Protein AF-A0A1N7AXS6-F1 (afdb_monomer)

Structure (mmCIF, N/CA/C/O backbone):
data_AF-A0A1N7AXS6-F1
#
_entry.id   AF-A0A1N7AXS6-F1
#
loop_
_atom_site.group_PDB
_atom_site.id
_atom_site.type_symbol
_atom_site.label_atom_id
_atom_site.label_alt_id
_atom_site.label_comp_id
_atom_site.label_asym_id
_atom_site.label_entity_id
_atom_site.label_seq_id
_atom_site.pdbx_PDB_ins_code
_atom_site.Cartn_x
_atom_site.Cartn_y
_atom_site.Cartn_z
_atom_site.occupancy
_atom_site.B_iso_or_equiv
_atom_site.auth_seq_id
_atom_site.auth_comp_id
_atom_site.auth_asym_id
_atom_site.auth_atom_id
_atom_site.pdbx_PDB_model_num
ATOM 1 N N . MET A 1 1 ? 12.650 81.538 11.518 1.00 45.25 1 MET A N 1
ATOM 2 C CA . MET A 1 1 ? 11.752 81.736 10.359 1.00 45.25 1 MET A CA 1
ATOM 3 C C . MET A 1 1 ? 11.189 80.361 10.036 1.00 45.25 1 MET A C 1
ATOM 5 O O . MET A 1 1 ? 11.988 79.456 9.874 1.00 45.25 1 MET A O 1
ATOM 9 N N . GLN A 1 2 ? 9.932 80.097 10.415 1.00 49.25 2 GLN A N 1
ATOM 10 C CA . GLN A 1 2 ? 8.761 80.101 9.511 1.00 49.25 2 GLN A CA 1
ATOM 11 C C . GLN A 1 2 ? 8.913 79.041 8.400 1.00 49.25 2 GLN A C 1
ATOM 13 O O . GLN A 1 2 ? 9.935 79.026 7.738 1.00 49.25 2 GLN A O 1
ATOM 18 N N . ALA A 1 3 ? 7.969 78.159 8.097 1.00 49.22 3 ALA A N 1
ATOM 19 C CA . ALA A 1 3 ? 6.621 77.934 8.590 1.00 49.22 3 ALA A CA 1
ATOM 20 C C . ALA A 1 3 ? 6.175 76.531 8.133 1.00 49.22 3 ALA A C 1
ATOM 22 O O . ALA A 1 3 ? 6.809 75.886 7.303 1.00 49.22 3 ALA A O 1
ATOM 23 N N . GLN A 1 4 ? 5.071 76.094 8.719 1.00 55.31 4 GLN A N 1
ATOM 24 C CA . GLN A 1 4 ? 4.301 74.895 8.415 1.00 55.31 4 GLN A CA 1
ATOM 25 C C . GLN A 1 4 ? 3.861 74.852 6.939 1.00 55.31 4 GLN A C 1
ATOM 27 O O . GLN A 1 4 ? 3.687 75.895 6.320 1.00 55.31 4 GLN A O 1
ATOM 32 N N . THR A 1 5 ? 3.556 73.667 6.411 1.00 59.09 5 THR A N 1
ATOM 33 C CA . THR A 1 5 ? 2.171 73.317 6.036 1.00 59.09 5 THR A CA 1
ATOM 34 C C . THR A 1 5 ? 2.056 71.827 5.727 1.00 59.09 5 THR A C 1
ATOM 36 O O . THR A 1 5 ? 2.825 71.246 4.968 1.00 59.09 5 THR A O 1
ATOM 39 N N . ASN A 1 6 ? 1.069 71.223 6.382 1.00 59.75 6 ASN A N 1
ATOM 40 C CA . ASN A 1 6 ? 0.533 69.903 6.097 1.00 59.75 6 ASN A CA 1
ATOM 41 C C . ASN A 1 6 ? -0.166 69.905 4.732 1.00 59.75 6 ASN A C 1
ATOM 43 O O . ASN A 1 6 ? -0.734 70.930 4.352 1.00 59.75 6 ASN A O 1
ATOM 47 N N . SER A 1 7 ? -0.308 68.718 4.143 1.00 50.72 7 SER A N 1
ATOM 48 C CA . SER A 1 7 ? -1.601 68.135 3.735 1.00 50.72 7 SER A CA 1
ATOM 49 C C . SER A 1 7 ? -1.546 67.475 2.361 1.00 50.72 7 SER A C 1
ATOM 51 O O . SER A 1 7 ? -1.291 68.118 1.352 1.00 50.72 7 SER A O 1
ATOM 53 N N . SER A 1 8 ? -1.944 66.204 2.382 1.00 45.66 8 SER A N 1
ATOM 54 C CA . SER A 1 8 ? -2.872 65.605 1.422 1.00 45.66 8 SER A CA 1
ATOM 55 C C . SER A 1 8 ? -2.405 65.419 -0.014 1.00 45.66 8 SER A C 1
ATOM 57 O O . SER A 1 8 ? -2.506 66.313 -0.843 1.00 45.66 8 SER A O 1
ATOM 59 N N . SER A 1 9 ? -2.036 64.182 -0.326 1.00 44.81 9 SER A N 1
ATOM 60 C CA . SER A 1 9 ? -2.595 63.375 -1.429 1.00 44.81 9 SER A CA 1
ATOM 61 C C . SER A 1 9 ? -1.612 62.243 -1.709 1.00 44.81 9 SER A C 1
ATOM 63 O O . SER A 1 9 ? -0.408 62.438 -1.667 1.00 44.81 9 SER A O 1
ATOM 65 N N . GLU A 1 10 ? -1.976 60.999 -1.934 1.00 44.12 10 GLU A N 1
ATOM 66 C CA . GLU A 1 10 ? -3.233 60.282 -1.920 1.00 44.12 10 GLU A CA 1
ATOM 67 C C . GLU A 1 10 ? -2.775 58.861 -1.603 1.00 44.12 10 GLU A C 1
ATOM 69 O O . GLU A 1 10 ? -1.892 58.315 -2.269 1.00 44.12 10 GLU A O 1
ATOM 74 N N . ALA A 1 11 ? -3.320 58.261 -0.547 1.00 48.50 11 ALA A N 1
ATOM 75 C CA . ALA A 1 11 ? -3.277 56.817 -0.446 1.00 48.50 11 ALA A CA 1
ATOM 76 C C . ALA A 1 11 ? -4.181 56.295 -1.566 1.00 48.50 11 ALA A C 1
ATOM 78 O O . ALA A 1 11 ? -5.368 56.056 -1.345 1.00 48.50 11 ALA A O 1
ATOM 79 N N . GLU A 1 12 ? -3.639 56.156 -2.776 1.00 47.50 12 GLU A N 1
ATOM 80 C CA . GLU A 1 12 ? -4.243 55.301 -3.784 1.00 47.50 12 GLU A CA 1
ATOM 81 C C . GLU A 1 12 ? -4.159 53.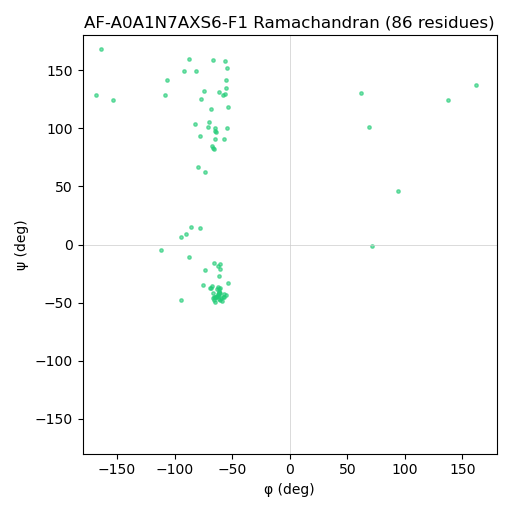877 -3.246 1.00 47.50 12 GLU A C 1
ATOM 83 O O . GLU A 1 12 ? -3.178 53.144 -3.388 1.0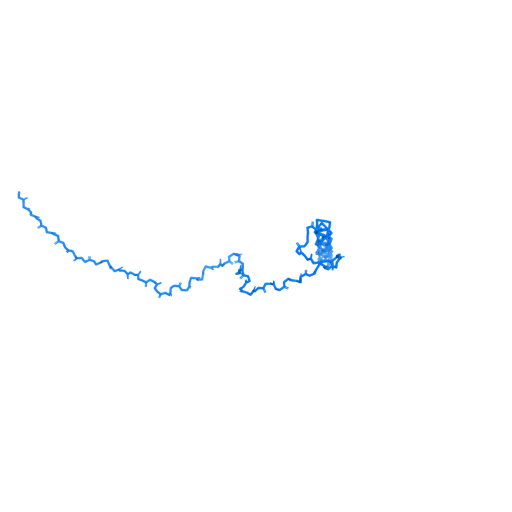0 47.50 12 GLU A O 1
ATOM 88 N N . ALA A 1 13 ? -5.225 53.511 -2.542 1.00 50.78 13 ALA A N 1
ATOM 89 C CA . ALA A 1 13 ? -5.587 52.148 -2.271 1.00 50.78 13 ALA A CA 1
ATOM 90 C C . ALA A 1 13 ? -5.738 51.436 -3.617 1.00 50.78 13 ALA A C 1
ATOM 92 O O . ALA A 1 13 ? -6.821 51.382 -4.200 1.00 50.78 13 ALA A O 1
ATOM 93 N N . ILE A 1 14 ? -4.646 50.846 -4.099 1.00 54.28 14 ILE A N 1
ATOM 94 C CA . ILE A 1 14 ? -4.728 49.775 -5.079 1.00 54.28 14 ILE A CA 1
ATOM 95 C C . ILE A 1 14 ? -5.439 48.645 -4.344 1.00 54.28 14 ILE A C 1
ATOM 97 O O . ILE A 1 14 ? -4.855 47.908 -3.552 1.00 54.28 14 ILE A O 1
ATOM 101 N N . THR A 1 15 ? -6.744 48.566 -4.552 1.00 63.09 15 THR A N 1
ATOM 102 C CA . THR A 1 15 ? -7.558 47.418 -4.200 1.00 63.09 15 THR A CA 1
ATOM 103 C C . THR A 1 15 ? -7.396 46.409 -5.333 1.00 63.09 15 THR A C 1
ATOM 105 O O . THR A 1 15 ? -8.014 46.570 -6.383 1.00 63.09 15 THR A O 1
ATOM 108 N N . PRO A 1 16 ? -6.612 45.324 -5.188 1.00 53.09 16 PRO A N 1
ATOM 109 C CA . PRO A 1 16 ? -6.715 44.215 -6.118 1.00 53.09 16 PRO A CA 1
ATOM 110 C C . PRO A 1 16 ? -7.927 43.368 -5.715 1.00 53.09 16 PRO A C 1
ATOM 112 O O . PRO A 1 16 ? -7.797 42.217 -5.290 1.00 53.09 16 PRO A O 1
ATOM 115 N N . ALA A 1 17 ? -9.128 43.933 -5.847 1.00 51.28 17 ALA A N 1
ATOM 116 C CA . ALA A 1 17 ? -10.317 43.118 -5.994 1.00 51.28 17 ALA A CA 1
ATOM 117 C C . ALA A 1 17 ? -10.158 42.390 -7.334 1.00 51.28 17 ALA A C 1
ATOM 119 O O . ALA A 1 17 ? -10.383 42.968 -8.390 1.00 51.28 17 ALA A O 1
ATOM 1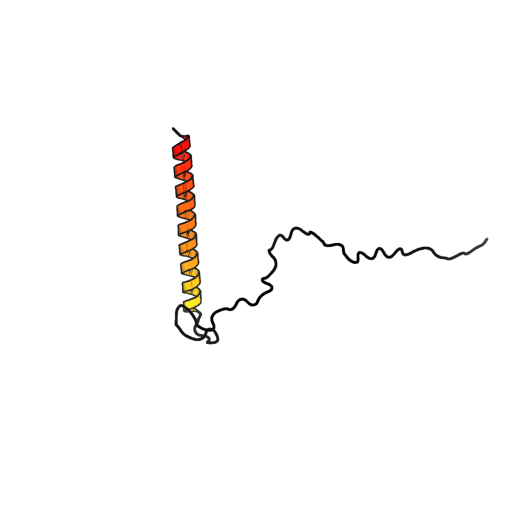20 N N . ASN A 1 18 ? -9.733 41.124 -7.269 1.00 57.34 18 ASN A N 1
ATOM 121 C CA . ASN A 1 18 ? -9.605 40.190 -8.394 1.00 57.34 18 ASN A CA 1
ATOM 122 C C . ASN A 1 18 ? -8.228 40.094 -9.088 1.00 57.34 18 ASN A C 1
ATOM 124 O O . ASN A 1 18 ? -8.139 39.970 -10.307 1.00 57.34 18 ASN A O 1
ATOM 128 N N . LEU A 1 19 ? -7.139 39.999 -8.314 1.00 56.75 19 LEU A N 1
ATOM 129 C CA . LEU A 1 19 ? -5.955 39.276 -8.797 1.00 56.75 19 LEU A CA 1
ATOM 130 C C . LEU A 1 19 ? -6.219 37.770 -8.653 1.00 56.75 19 LEU A C 1
ATOM 132 O O . LEU A 1 19 ? -5.993 37.177 -7.592 1.00 56.75 19 LEU A O 1
ATOM 136 N N . LYS A 1 20 ? -6.723 37.138 -9.717 1.00 58.00 20 LYS A N 1
ATOM 137 C CA . LYS A 1 20 ? -6.824 35.678 -9.831 1.00 58.00 20 LYS A CA 1
ATOM 138 C C . LYS A 1 20 ? -5.406 35.115 -9.889 1.00 58.00 20 LYS A C 1
ATOM 140 O O . LYS A 1 20 ? -4.821 34.929 -10.947 1.00 58.00 20 LYS A O 1
ATOM 145 N N . ARG A 1 21 ? -4.825 34.944 -8.705 1.00 60.53 21 ARG A N 1
ATOM 146 C CA . ARG A 1 21 ? -3.434 34.571 -8.485 1.00 60.53 21 ARG A CA 1
ATOM 147 C C . ARG A 1 21 ? -3.206 33.164 -9.037 1.00 60.53 21 ARG A C 1
ATOM 149 O O . ARG A 1 21 ? -3.511 32.174 -8.372 1.00 60.53 21 ARG A O 1
ATOM 156 N N . THR A 1 22 ? -2.672 33.075 -10.248 1.00 63.03 22 THR A N 1
ATOM 157 C CA . THR A 1 22 ? -2.094 31.856 -10.820 1.00 63.03 22 THR A CA 1
ATOM 158 C C . THR A 1 22 ? -0.747 31.600 -10.146 1.00 63.03 22 THR A C 1
ATOM 160 O O . THR A 1 22 ? 0.304 31.676 -10.769 1.00 63.03 22 THR A O 1
ATOM 163 N N . ILE A 1 23 ? -0.758 31.375 -8.827 1.00 67.00 23 ILE A N 1
ATOM 164 C CA . ILE A 1 23 ? 0.376 30.706 -8.191 1.00 67.00 23 ILE A CA 1
ATOM 165 C C . ILE A 1 23 ? 0.311 29.281 -8.717 1.00 67.00 23 ILE A C 1
ATOM 167 O O . ILE A 1 23 ? -0.681 28.598 -8.447 1.00 67.00 23 ILE A O 1
ATOM 171 N N . ASP A 1 24 ? 1.331 28.848 -9.452 1.00 67.00 24 ASP A N 1
ATOM 172 C CA . ASP A 1 24 ? 1.510 27.443 -9.799 1.00 67.00 24 ASP A CA 1
ATOM 173 C C . ASP A 1 24 ? 1.516 26.634 -8.504 1.00 67.00 24 ASP A C 1
ATOM 175 O O . ASP A 1 24 ? 2.467 26.629 -7.717 1.00 67.00 24 ASP A O 1
ATOM 179 N N . ARG A 1 25 ? 0.369 26.021 -8.207 1.00 62.88 25 ARG A N 1
ATOM 180 C CA . ARG A 1 25 ? 0.180 25.269 -6.977 1.00 62.88 25 ARG A CA 1
ATOM 181 C C . ARG A 1 25 ? 1.017 24.001 -7.092 1.00 62.88 25 ARG A C 1
ATOM 183 O O . ARG A 1 25 ? 0.587 23.033 -7.705 1.00 62.88 25 ARG A O 1
ATOM 190 N N . ILE A 1 26 ? 2.187 24.004 -6.449 1.00 75.75 26 ILE A N 1
ATOM 191 C CA . ILE A 1 26 ? 3.088 22.839 -6.338 1.00 75.75 26 ILE A CA 1
ATOM 192 C C . ILE A 1 26 ? 2.336 21.618 -5.785 1.00 75.75 26 ILE A C 1
ATOM 194 O O . ILE A 1 26 ? 2.615 20.479 -6.155 1.00 75.75 26 ILE A O 1
ATOM 198 N N . ARG A 1 27 ? 1.355 21.848 -4.901 1.00 65.19 27 ARG A N 1
ATOM 199 C CA . ARG A 1 27 ? 0.480 20.805 -4.369 1.00 65.19 27 ARG A CA 1
ATOM 200 C C . ARG A 1 27 ? -0.926 20.952 -4.965 1.00 65.19 27 ARG A C 1
ATOM 202 O O . ARG A 1 27 ? -1.492 22.044 -4.876 1.00 65.19 27 ARG A O 1
ATOM 209 N N . PRO A 1 28 ? -1.514 19.878 -5.525 1.00 75.44 28 PRO A N 1
ATOM 210 C CA . PRO A 1 28 ? -2.878 19.910 -6.041 1.00 75.44 28 PRO A CA 1
ATOM 211 C C . PRO A 1 28 ? -3.863 20.389 -4.971 1.00 75.44 28 PRO A C 1
ATOM 213 O O . PRO A 1 28 ? -3.640 20.211 -3.769 1.00 75.44 28 PRO A O 1
ATOM 216 N N . ALA A 1 29 ? -4.957 21.009 -5.419 1.00 79.19 29 ALA A N 1
ATOM 217 C CA . ALA A 1 29 ? -6.029 21.420 -4.523 1.00 79.19 29 ALA A CA 1
ATOM 218 C C . ALA A 1 29 ? -6.517 20.207 -3.719 1.00 79.19 29 ALA A C 1
ATOM 220 O O . ALA A 1 29 ? -6.721 19.129 -4.282 1.00 79.19 29 ALA A O 1
ATOM 221 N N . MET A 1 30 ? -6.693 20.382 -2.406 1.00 78.00 30 MET A N 1
ATOM 222 C CA . MET A 1 30 ? -7.350 19.362 -1.590 1.00 78.00 30 MET A CA 1
ATOM 223 C C . MET A 1 30 ? -8.719 19.056 -2.201 1.00 78.00 30 MET A C 1
ATOM 225 O O . MET A 1 30 ? -9.385 19.963 -2.710 1.00 78.00 30 MET A O 1
ATOM 229 N N . ALA A 1 31 ? -9.120 17.783 -2.183 1.00 79.19 31 ALA A N 1
ATOM 230 C CA . ALA A 1 31 ? -10.407 17.368 -2.721 1.00 79.19 31 ALA A CA 1
ATOM 231 C C . ALA A 1 31 ? -11.525 18.201 -2.071 1.00 79.19 31 ALA A C 1
ATOM 233 O O . ALA A 1 31 ? -11.693 18.185 -0.854 1.00 79.19 31 ALA A O 1
ATOM 234 N N . SER A 1 32 ? -12.262 18.958 -2.888 1.00 77.19 32 SER A N 1
ATOM 235 C CA . SER A 1 32 ? -13.363 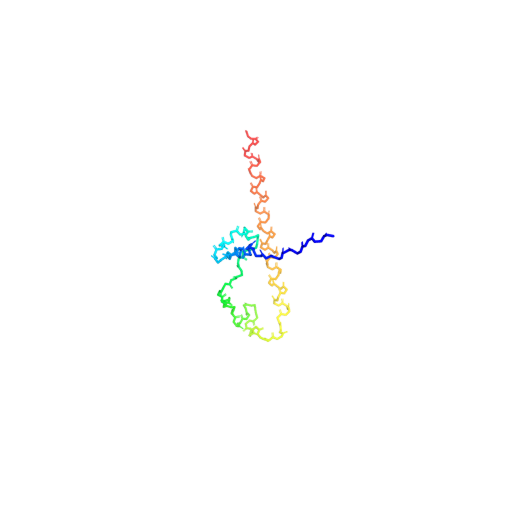19.812 -2.423 1.00 77.19 32 SER A CA 1
ATOM 236 C C . SER A 1 32 ? -14.604 19.005 -2.042 1.00 77.19 32 SER A C 1
ATOM 238 O O . SER A 1 32 ? -15.440 19.471 -1.272 1.00 77.19 32 SER A O 1
ATOM 240 N N . LYS A 1 33 ? -14.722 17.783 -2.571 1.00 79.69 33 LYS A N 1
ATOM 241 C CA . LYS A 1 33 ? -15.776 16.828 -2.232 1.00 79.69 33 LYS A CA 1
ATOM 242 C C . LYS A 1 33 ? -15.316 15.919 -1.096 1.00 79.69 33 LYS A C 1
ATOM 244 O O . LYS A 1 33 ? -14.131 15.595 -0.996 1.00 79.69 33 LYS A O 1
ATOM 249 N N . ARG A 1 34 ? -16.266 15.473 -0.267 1.00 71.50 34 ARG A N 1
ATOM 250 C CA . ARG A 1 34 ? -16.009 14.423 0.724 1.00 71.50 34 ARG A CA 1
ATOM 251 C C . ARG A 1 34 ? -15.516 13.178 -0.011 1.00 71.50 34 ARG A C 1
ATOM 253 O O . ARG A 1 34 ? -16.142 12.742 -0.972 1.00 71.50 34 ARG A O 1
ATOM 260 N N . LEU A 1 35 ? -14.387 12.627 0.430 1.00 79.94 35 LEU A N 1
ATOM 261 C CA . LEU A 1 35 ? -14.034 11.266 0.057 1.00 79.94 35 LEU A CA 1
ATOM 262 C C . LEU A 1 35 ? -15.016 10.362 0.798 1.00 79.94 35 LEU A C 1
ATOM 264 O O . LEU A 1 35 ? -14.897 10.218 2.016 1.00 79.94 35 LEU A O 1
ATOM 268 N N . ASP A 1 36 ? -15.989 9.803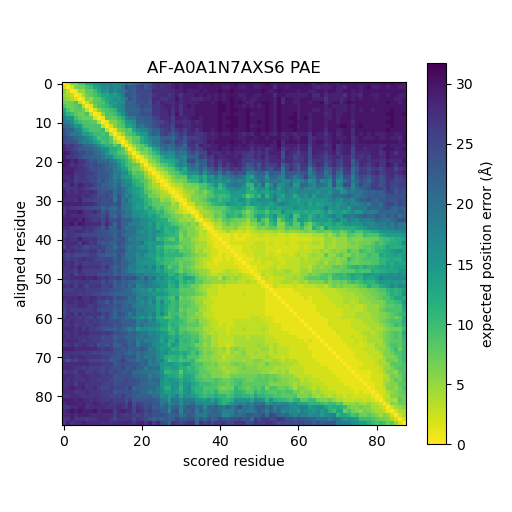 0.084 1.00 76.12 36 ASP A N 1
ATOM 269 C CA . ASP A 1 36 ? -16.867 8.762 0.615 1.00 76.12 36 ASP A CA 1
ATOM 270 C C . ASP A 1 36 ? -16.027 7.512 0.880 1.00 76.12 36 ASP A C 1
ATOM 272 O O . ASP A 1 36 ? -15.892 6.608 0.055 1.00 76.12 36 ASP A O 1
ATOM 276 N N . LEU A 1 37 ? -15.367 7.501 2.038 1.00 74.81 37 LEU A N 1
ATOM 277 C CA . LEU A 1 37 ? -14.645 6.335 2.502 1.00 74.81 37 LEU A CA 1
ATOM 278 C C . LEU A 1 37 ? -15.672 5.306 2.984 1.00 74.81 37 LEU A C 1
ATOM 280 O O . LEU A 1 37 ? -16.538 5.652 3.790 1.00 74.81 37 LEU A O 1
ATOM 284 N N . PRO A 1 38 ? -15.560 4.034 2.564 1.00 84.88 38 PRO A N 1
ATOM 285 C CA . PRO A 1 38 ? -16.468 2.997 3.023 1.00 84.88 38 PRO A CA 1
ATOM 286 C C . PRO A 1 38 ? -16.451 2.909 4.549 1.00 84.88 38 PRO A C 1
ATOM 288 O O . PRO A 1 38 ? -15.380 2.766 5.147 1.00 84.88 38 PRO A O 1
ATOM 291 N N . SER A 1 39 ? -17.629 2.922 5.179 1.00 86.88 39 SER A N 1
ATOM 292 C CA . SER A 1 39 ? -17.761 2.730 6.632 1.00 86.88 39 SER A CA 1
ATOM 293 C C . SER A 1 39 ? -17.241 1.371 7.101 1.00 86.88 39 SER A C 1
ATOM 295 O O . SER A 1 39 ? -16.964 1.201 8.285 1.00 86.88 39 SER A O 1
ATOM 297 N N . ILE A 1 40 ? -17.070 0.415 6.186 1.00 91.94 40 ILE A N 1
ATOM 298 C CA . ILE A 1 40 ? -16.608 -0.945 6.457 1.00 91.94 40 ILE A CA 1
ATOM 299 C C . ILE A 1 40 ? -15.162 -1.117 5.972 1.00 91.94 40 ILE A C 1
ATOM 301 O O . ILE A 1 40 ? -14.739 -0.572 4.948 1.00 91.94 40 ILE A O 1
ATOM 305 N N . CYS A 1 41 ? -14.370 -1.858 6.741 1.00 91.88 41 CYS A N 1
ATOM 306 C CA . CYS A 1 41 ? -13.033 -2.270 6.351 1.00 91.88 41 CYS A CA 1
ATOM 307 C C . CYS A 1 41 ? -13.099 -3.427 5.345 1.00 91.88 41 CYS A C 1
ATOM 309 O O . CYS A 1 41 ? -13.628 -4.490 5.636 1.00 91.88 41 CYS A O 1
ATOM 311 N N . ASP A 1 42 ? -12.461 -3.239 4.201 1.00 90.31 42 ASP A N 1
ATOM 312 C CA . ASP A 1 42 ? -12.257 -4.198 3.108 1.00 90.31 42 ASP A CA 1
ATOM 313 C C . ASP A 1 42 ? -11.434 -5.441 3.491 1.00 90.31 42 ASP A C 1
ATOM 315 O O . ASP A 1 42 ? -11.479 -6.441 2.787 1.00 90.31 42 ASP A O 1
ATOM 319 N N . ILE A 1 43 ? -10.680 -5.399 4.595 1.00 92.06 43 ILE A N 1
ATOM 320 C CA . ILE A 1 43 ? -9.847 -6.530 5.039 1.00 92.06 43 ILE A CA 1
ATOM 321 C C . ILE A 1 43 ? -10.586 -7.403 6.051 1.00 92.06 43 ILE A C 1
ATOM 323 O O . ILE A 1 43 ? -10.559 -8.622 5.948 1.00 92.06 43 ILE A O 1
ATOM 327 N N . CYS A 1 44 ? -11.196 -6.787 7.064 1.00 92.44 44 CYS A N 1
ATOM 328 C CA . CYS A 1 44 ? -11.775 -7.516 8.194 1.00 92.44 44 CYS A CA 1
ATOM 329 C C . CYS A 1 44 ? -13.305 -7.462 8.251 1.00 92.44 44 CYS A C 1
ATOM 331 O O . CYS A 1 44 ? -13.883 -8.074 9.139 1.00 92.44 44 CYS A O 1
ATOM 333 N N . GLY A 1 45 ? -13.966 -6.715 7.364 1.00 91.06 45 GLY A N 1
ATOM 334 C CA . GLY A 1 45 ? -15.429 -6.629 7.298 1.00 91.06 45 GLY A CA 1
ATOM 335 C C . GLY A 1 45 ? -16.095 -5.866 8.448 1.00 91.06 45 GLY A C 1
ATOM 336 O O . GLY A 1 45 ? -17.310 -5.704 8.447 1.00 91.06 45 GLY A O 1
ATOM 337 N N . PHE A 1 46 ? -15.333 -5.358 9.421 1.00 91.94 46 PHE A N 1
ATOM 338 C CA . PHE A 1 46 ? -15.868 -4.570 10.533 1.00 91.94 46 PHE A CA 1
ATOM 339 C C . PHE A 1 46 ? -15.967 -3.079 10.195 1.00 91.94 46 PHE A C 1
ATOM 341 O O . PHE A 1 46 ? -15.271 -2.568 9.315 1.00 91.94 46 PHE A O 1
ATOM 348 N N . ALA A 1 47 ? -16.798 -2.354 10.946 1.00 92.00 47 ALA A N 1
ATOM 349 C CA . ALA A 1 47 ? -16.904 -0.904 10.826 1.00 92.00 47 ALA A CA 1
ATOM 350 C C . ALA A 1 47 ? -15.568 -0.216 11.163 1.00 92.00 47 ALA A C 1
ATOM 352 O O . ALA A 1 47 ? -14.986 -0.475 12.220 1.00 92.00 47 ALA A O 1
ATOM 353 N N . ARG A 1 48 ? -15.108 0.707 10.305 1.00 89.31 48 ARG A N 1
ATOM 354 C CA . ARG A 1 48 ? -13.843 1.459 10.448 1.00 89.31 48 ARG A CA 1
ATOM 355 C C . ARG A 1 48 ? -13.768 2.309 11.715 1.00 89.31 48 ARG A C 1
ATOM 357 O O . ARG A 1 48 ? -12.668 2.624 12.156 1.00 89.31 48 ARG A O 1
ATOM 364 N N . SER A 1 49 ? -14.912 2.648 12.305 1.00 87.88 49 SER A N 1
ATOM 365 C CA . SER A 1 49 ? -15.010 3.353 13.588 1.00 87.88 49 SER A CA 1
ATOM 366 C C . SER A 1 49 ? -14.494 2.529 14.775 1.00 87.88 49 SER A C 1
ATOM 368 O O . SER A 1 49 ? -14.225 3.081 15.838 1.00 87.88 49 SER A O 1
ATOM 370 N N . THR A 1 50 ? -14.321 1.213 14.617 1.00 90.00 50 THR A N 1
ATOM 371 C CA . THR A 1 50 ? -13.807 0.342 15.682 1.00 90.00 50 THR A CA 1
ATOM 372 C C . THR A 1 50 ? -12.272 0.391 15.783 1.00 90.00 50 THR A C 1
ATOM 374 O O . THR A 1 50 ? -11.552 0.536 14.793 1.00 90.00 50 THR A O 1
ATOM 377 N N . ARG A 1 51 ? -11.716 0.208 16.991 1.00 88.25 51 ARG A N 1
ATOM 378 C CA . ARG A 1 51 ? -10.267 0.340 17.284 1.00 88.25 51 ARG A CA 1
ATOM 379 C C . ARG A 1 51 ? -9.397 -0.862 16.842 1.00 88.25 51 ARG A C 1
ATOM 381 O O . ARG A 1 51 ? -8.252 -0.989 17.259 1.00 88.25 51 ARG A O 1
ATOM 388 N N . ARG A 1 52 ? -9.892 -1.776 16.001 1.00 90.19 52 ARG A N 1
ATOM 389 C CA . ARG A 1 52 ? -9.216 -3.065 15.700 1.00 90.19 52 ARG A CA 1
ATOM 390 C C . ARG A 1 52 ? -8.316 -3.052 14.453 1.00 90.19 52 ARG A C 1
ATOM 392 O O . ARG A 1 52 ? -7.781 -4.081 14.060 1.00 90.19 52 ARG A O 1
ATOM 399 N N . HIS A 1 53 ? -8.113 -1.893 13.828 1.00 93.88 53 HIS A N 1
ATOM 400 C CA . HIS A 1 53 ? -7.568 -1.798 12.466 1.00 93.88 53 HIS A CA 1
ATOM 401 C C . HIS A 1 53 ? -6.043 -1.696 12.342 1.00 93.88 53 HIS A C 1
ATOM 403 O O . HIS A 1 53 ? -5.547 -1.468 11.241 1.00 93.88 53 HIS A O 1
ATOM 409 N N . GLN A 1 54 ? -5.280 -1.883 13.420 1.00 93.75 54 GLN A N 1
ATOM 410 C CA . GLN A 1 54 ? -3.816 -1.780 13.363 1.00 93.75 54 GLN A CA 1
ATOM 411 C C . GLN A 1 54 ? -3.197 -2.819 12.414 1.00 93.75 54 GLN A C 1
ATOM 413 O O . GLN A 1 54 ? -2.396 -2.470 11.549 1.00 93.75 54 GLN A O 1
ATOM 418 N N . SER A 1 55 ? -3.622 -4.082 12.505 1.00 94.75 55 SER A N 1
ATOM 419 C CA . SER A 1 55 ? -3.174 -5.155 11.602 1.00 94.75 55 SER A CA 1
ATOM 420 C C . SER A 1 55 ? -3.606 -4.908 10.154 1.00 94.75 55 SER A C 1
ATOM 422 O O . SER A 1 55 ? -2.794 -4.995 9.237 1.00 94.75 55 SER A O 1
ATOM 424 N N . CYS A 1 56 ? -4.864 -4.510 9.950 1.00 94.75 56 CYS A N 1
ATOM 425 C CA . CYS A 1 56 ? -5.406 -4.180 8.631 1.00 94.75 56 CYS A CA 1
ATOM 426 C C . CYS A 1 56 ? -4.652 -3.011 7.977 1.00 94.75 56 CYS A C 1
ATOM 428 O O . CYS A 1 56 ? -4.429 -3.011 6.770 1.00 94.75 56 CYS A O 1
ATOM 430 N N . SER A 1 5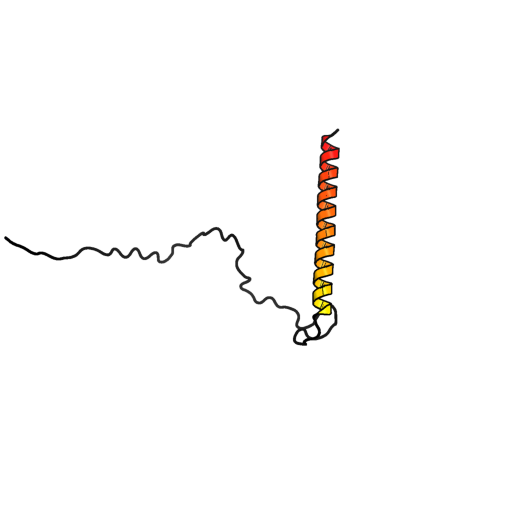7 ? -4.248 -2.009 8.764 1.00 92.25 57 SER A N 1
ATOM 431 C CA . SER A 1 57 ? -3.458 -0.880 8.270 1.00 92.25 57 SER A CA 1
ATOM 432 C C . SER A 1 57 ? -2.081 -1.327 7.791 1.00 92.25 57 SER A C 1
ATOM 434 O O . SER A 1 57 ? -1.672 -0.950 6.694 1.00 92.25 57 SER A O 1
ATOM 436 N N . LYS A 1 58 ? -1.400 -2.175 8.574 1.00 96.00 58 LYS A N 1
ATOM 437 C CA . LYS A 1 58 ? -0.098 -2.742 8.197 1.00 96.00 58 LYS A CA 1
ATOM 438 C C . LYS A 1 58 ? -0.190 -3.544 6.901 1.00 96.00 58 LYS A C 1
ATOM 440 O O . LYS A 1 58 ? 0.605 -3.308 5.999 1.00 96.00 58 LYS A O 1
ATOM 445 N N . LEU A 1 59 ? -1.202 -4.402 6.766 1.00 95.56 59 LEU A N 1
ATOM 446 C CA . LEU A 1 59 ? -1.407 -5.194 5.550 1.00 95.56 59 LEU A CA 1
ATOM 447 C C . LEU A 1 59 ? -1.651 -4.307 4.318 1.00 95.56 59 LEU A C 1
ATOM 449 O O . LEU A 1 59 ? -1.099 -4.552 3.251 1.00 95.56 59 LEU A O 1
ATOM 453 N N . ARG A 1 60 ? -2.436 -3.232 4.465 1.00 94.25 60 ARG A N 1
ATOM 454 C CA . ARG A 1 60 ? -2.632 -2.241 3.392 1.00 94.25 60 ARG A CA 1
ATOM 455 C C . ARG A 1 60 ? -1.328 -1.563 2.980 1.00 94.25 60 ARG A C 1
ATOM 457 O O . ARG A 1 60 ? -1.116 -1.329 1.795 1.00 94.25 60 ARG A O 1
ATOM 464 N N . GLN A 1 61 ? -0.484 -1.219 3.950 1.00 95.31 61 GLN A N 1
ATOM 465 C CA . GLN A 1 61 ? 0.834 -0.649 3.677 1.00 95.31 61 GLN A CA 1
ATOM 466 C C . GLN A 1 61 ? 1.733 -1.648 2.947 1.00 95.31 61 GLN A C 1
ATOM 468 O O . GLN A 1 61 ? 2.323 -1.268 1.944 1.00 95.31 61 GLN A O 1
ATOM 473 N N . GLN A 1 62 ? 1.763 -2.910 3.383 1.00 95.50 62 GLN A N 1
ATOM 474 C CA . GLN A 1 62 ? 2.534 -3.977 2.738 1.00 95.50 62 GLN A CA 1
ATOM 475 C C . GLN A 1 62 ? 2.121 -4.185 1.274 1.00 95.50 62 GLN A C 1
ATOM 477 O O . GLN A 1 62 ? 2.966 -4.121 0.385 1.00 95.50 62 GLN A O 1
ATOM 482 N N . ARG A 1 63 ? 0.817 -4.293 0.994 1.00 95.12 63 ARG A N 1
ATOM 483 C CA . ARG A 1 63 ? 0.313 -4.416 -0.385 1.00 95.12 63 ARG A CA 1
ATOM 484 C C . ARG A 1 63 ? 0.736 -3.243 -1.267 1.00 95.12 63 ARG A C 1
ATOM 486 O O . ARG A 1 63 ? 1.241 -3.447 -2.361 1.00 95.12 63 ARG A O 1
ATOM 493 N N . LYS A 1 64 ? 0.625 -2.007 -0.767 1.00 94.44 64 LYS A N 1
ATOM 494 C CA . LYS A 1 64 ? 1.096 -0.823 -1.506 1.00 94.44 64 LYS A CA 1
ATOM 495 C C . LYS A 1 64 ? 2.601 -0.847 -1.759 1.00 94.44 64 LYS A C 1
ATOM 497 O O . LYS A 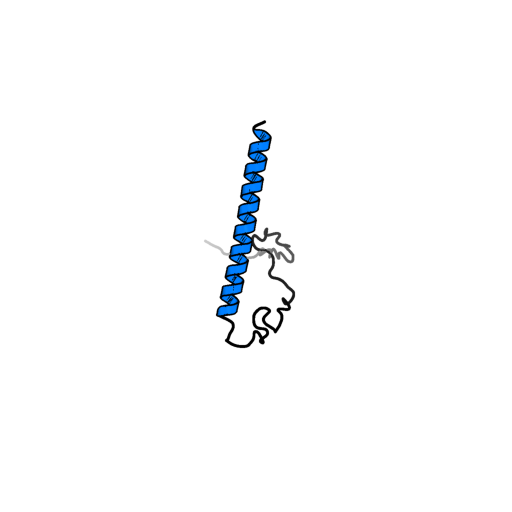1 64 ? 3.048 -0.381 -2.803 1.00 94.44 64 LYS A O 1
ATOM 502 N N . THR A 1 65 ? 3.390 -1.344 -0.806 1.00 94.75 65 THR A N 1
ATOM 503 C CA . THR A 1 65 ? 4.838 -1.473 -1.004 1.00 94.75 65 THR A CA 1
ATOM 504 C C . THR A 1 65 ? 5.178 -2.545 -2.036 1.00 94.75 65 THR A C 1
ATOM 506 O O . THR A 1 65 ? 6.072 -2.321 -2.845 1.00 94.75 65 THR A O 1
ATOM 509 N N . GLU A 1 66 ? 4.440 -3.655 -2.064 1.00 94.62 66 GLU A N 1
ATOM 510 C CA . GLU A 1 66 ? 4.587 -4.716 -3.068 1.00 94.62 66 GLU A CA 1
ATOM 511 C C . GLU A 1 66 ? 4.196 -4.220 -4.466 1.00 94.62 66 GLU A C 1
ATOM 513 O O . GLU A 1 66 ? 4.973 -4.362 -5.407 1.00 94.62 66 GLU A O 1
ATOM 518 N N . GLU A 1 67 ? 3.045 -3.550 -4.592 1.00 95.12 67 GLU A N 1
ATOM 519 C CA . GLU A 1 67 ? 2.595 -2.908 -5.836 1.00 95.12 67 GLU A CA 1
ATOM 520 C C . GLU A 1 67 ? 3.637 -1.913 -6.363 1.00 95.12 67 GLU A C 1
ATOM 522 O O . GLU A 1 67 ? 3.955 -1.886 -7.553 1.00 95.12 67 GLU A O 1
ATOM 527 N N . TRP A 1 68 ? 4.219 -1.108 -5.472 1.00 94.81 68 TRP A N 1
ATOM 528 C CA . TRP A 1 68 ? 5.268 -0.165 -5.842 1.00 94.81 68 TRP A CA 1
ATOM 529 C C . TRP A 1 68 ? 6.556 -0.857 -6.296 1.00 94.81 68 TRP A C 1
ATOM 531 O O . TRP A 1 68 ? 7.173 -0.430 -7.276 1.00 94.81 68 TRP A O 1
ATOM 541 N N . ALA A 1 69 ? 6.959 -1.925 -5.607 1.00 93.94 69 ALA A N 1
ATOM 542 C CA . ALA A 1 69 ? 8.129 -2.711 -5.975 1.00 93.94 69 ALA A CA 1
ATOM 543 C C . ALA A 1 69 ? 7.954 -3.355 -7.360 1.00 93.94 69 ALA A C 1
ATOM 545 O O . ALA A 1 69 ? 8.867 -3.274 -8.184 1.00 93.94 69 ALA A O 1
ATOM 546 N N . ALA A 1 70 ? 6.769 -3.902 -7.650 1.00 94.25 70 ALA A N 1
ATOM 547 C CA . ALA A 1 70 ? 6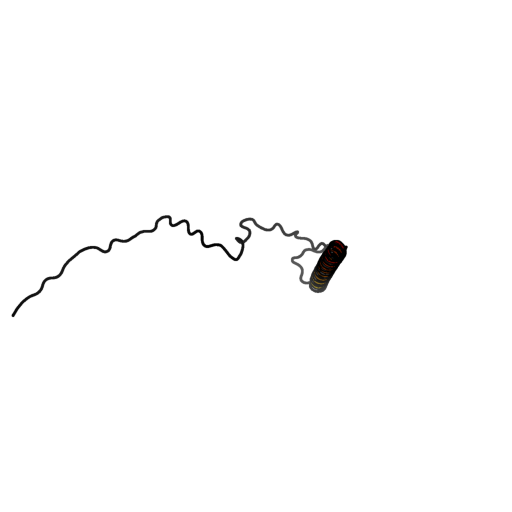.431 -4.457 -8.959 1.00 94.25 70 ALA A CA 1
ATOM 548 C C . ALA A 1 70 ? 6.514 -3.394 -10.067 1.00 94.25 70 ALA A C 1
ATOM 550 O O . ALA A 1 70 ? 7.208 -3.590 -11.065 1.00 94.25 70 ALA A O 1
ATOM 551 N N . LEU A 1 71 ? 5.919 -2.217 -9.846 1.00 94.38 71 LEU A N 1
ATOM 552 C CA . LEU A 1 71 ? 5.973 -1.094 -10.788 1.00 94.38 71 LEU A CA 1
ATOM 553 C C . LEU A 1 71 ? 7.427 -0.681 -11.088 1.00 94.38 71 LEU A C 1
ATOM 555 O O . LEU A 1 71 ? 7.800 -0.421 -12.236 1.00 94.38 71 LEU A O 1
ATOM 559 N N . MET A 1 72 ? 8.282 -0.619 -10.066 1.00 92.75 72 MET A N 1
ATOM 560 C CA . MET A 1 72 ? 9.692 -0.273 -10.262 1.00 92.75 72 MET A CA 1
ATOM 561 C C . MET A 1 72 ? 10.474 -1.352 -11.008 1.00 92.75 72 MET A C 1
ATOM 563 O O . MET A 1 72 ? 11.296 -1.007 -11.861 1.00 92.75 72 MET A O 1
ATOM 567 N N . ALA A 1 73 ? 10.187 -2.630 -10.758 1.00 92.75 73 ALA A N 1
ATOM 568 C CA . ALA A 1 73 ? 10.769 -3.734 -11.514 1.00 92.75 73 ALA A CA 1
ATOM 569 C C . ALA A 1 73 ? 10.368 -3.673 -12.999 1.00 92.75 73 ALA A C 1
ATOM 571 O O . ALA A 1 73 ? 11.229 -3.787 -13.872 1.00 92.75 73 ALA A O 1
ATOM 572 N N . GLU A 1 74 ? 9.098 -3.393 -13.302 1.00 92.88 74 GLU A N 1
ATOM 573 C CA . GLU A 1 74 ? 8.617 -3.208 -14.676 1.00 92.88 74 GLU A CA 1
ATOM 574 C C . GLU A 1 74 ? 9.297 -2.022 -15.369 1.00 92.88 74 GLU A C 1
ATOM 576 O O . GLU A 1 74 ? 9.756 -2.134 -16.508 1.00 92.88 74 GLU A O 1
ATOM 581 N N . LYS A 1 75 ? 9.433 -0.885 -14.675 1.00 92.56 75 LYS A N 1
ATOM 582 C CA . LYS A 1 75 ? 10.158 0.284 -15.197 1.00 92.56 75 LYS A CA 1
ATOM 583 C C . LYS A 1 75 ? 11.625 -0.027 -15.480 1.00 92.56 75 LYS A C 1
ATOM 585 O O . LYS A 1 75 ? 12.152 0.426 -16.499 1.00 92.56 75 LYS A O 1
ATOM 590 N N . ALA A 1 76 ? 12.282 -0.781 -14.601 1.00 91.19 76 ALA A N 1
ATOM 591 C CA . ALA A 1 76 ? 13.664 -1.204 -14.793 1.00 91.19 76 ALA A CA 1
ATOM 592 C C . ALA A 1 76 ? 13.794 -2.148 -15.999 1.00 91.19 76 ALA A C 1
ATOM 594 O O . ALA A 1 76 ? 14.647 -1.926 -16.859 1.00 91.19 76 ALA A O 1
ATOM 595 N N . ALA A 1 77 ? 12.899 -3.131 -16.127 1.00 90.38 77 ALA A N 1
ATOM 596 C CA . ALA A 1 77 ? 12.858 -4.041 -17.269 1.00 90.38 77 ALA A CA 1
ATOM 597 C C . ALA A 1 77 ? 12.608 -3.294 -18.591 1.00 90.38 77 ALA A C 1
ATOM 599 O O . ALA A 1 77 ? 13.297 -3.535 -19.583 1.00 90.38 77 ALA A O 1
ATOM 600 N N . ALA A 1 78 ? 11.683 -2.329 -18.599 1.00 89.62 78 ALA A N 1
ATOM 601 C CA . ALA A 1 78 ? 11.406 -1.491 -19.762 1.00 89.62 78 ALA A CA 1
ATOM 602 C C . ALA A 1 78 ? 12.617 -0.631 -20.163 1.00 89.62 78 ALA A C 1
ATOM 604 O O . ALA A 1 78 ? 12.882 -0.463 -21.356 1.00 89.62 78 ALA A O 1
ATOM 605 N N . ARG A 1 79 ? 13.377 -0.110 -19.189 1.00 86.69 79 ARG A N 1
ATOM 606 C CA . ARG A 1 79 ? 14.627 0.619 -19.450 1.00 86.69 79 ARG A CA 1
ATOM 607 C C . ARG A 1 79 ? 15.685 -0.298 -20.068 1.00 86.69 79 ARG A C 1
ATOM 609 O O . ARG A 1 79 ? 16.193 0.026 -21.137 1.00 86.69 79 ARG A O 1
ATOM 616 N N . ALA A 1 80 ? 15.925 -1.467 -19.476 1.00 85.31 80 ALA A N 1
ATOM 617 C CA . ALA A 1 80 ? 16.890 -2.441 -19.989 1.00 85.31 80 ALA A CA 1
ATOM 618 C C . ALA A 1 80 ? 16.528 -2.944 -21.402 1.00 85.31 80 ALA A C 1
ATOM 620 O O . ALA A 1 80 ? 17.398 -3.123 -22.252 1.00 85.31 80 ALA A O 1
ATOM 621 N N . ALA A 1 81 ? 15.239 -3.147 -21.691 1.00 84.19 81 ALA A N 1
ATOM 622 C CA . ALA A 1 81 ? 14.775 -3.533 -23.024 1.00 84.19 81 ALA A CA 1
ATOM 623 C C . ALA A 1 81 ? 14.979 -2.420 -24.067 1.00 84.19 81 ALA A C 1
ATOM 625 O O . ALA A 1 81 ? 15.297 -2.712 -25.220 1.00 84.19 81 ALA A O 1
ATOM 626 N N . ARG A 1 82 ? 14.818 -1.145 -23.677 1.00 78.00 82 ARG A N 1
ATOM 627 C CA . ARG A 1 82 ? 15.132 -0.001 -24.547 1.00 78.00 82 ARG A CA 1
ATOM 628 C C . ARG A 1 82 ? 16.628 0.090 -24.827 1.00 78.00 82 ARG A C 1
ATOM 630 O O . ARG A 1 82 ? 16.989 0.213 -25.987 1.00 78.00 82 ARG A O 1
ATOM 637 N N . GLU A 1 83 ? 17.485 -0.036 -23.817 1.00 73.06 83 GLU A N 1
ATOM 638 C CA . GLU A 1 83 ? 18.947 -0.032 -24.003 1.00 73.06 83 GLU A CA 1
ATOM 639 C C . GLU A 1 83 ? 19.397 -1.136 -24.972 1.00 73.06 83 GLU A C 1
ATOM 641 O O . GLU A 1 83 ? 20.109 -0.863 -25.935 1.00 73.06 83 GLU A O 1
ATOM 646 N N . LYS A 1 84 ? 18.873 -2.360 -24.815 1.00 68.19 84 LYS A N 1
ATOM 647 C CA . LYS A 1 84 ? 19.135 -3.476 -25.742 1.00 68.19 84 LYS A CA 1
ATOM 648 C C . LYS A 1 84 ? 18.651 -3.220 -27.175 1.00 68.19 84 LYS A C 1
ATOM 650 O O . LYS A 1 84 ? 19.194 -3.805 -28.105 1.00 68.19 84 LYS A O 1
ATOM 655 N N . ARG A 1 85 ? 17.630 -2.377 -27.369 1.00 62.03 85 ARG A N 1
ATOM 656 C CA . ARG A 1 85 ? 17.111 -2.013 -28.699 1.00 62.03 85 ARG A CA 1
ATOM 657 C C . ARG A 1 85 ? 18.033 -1.038 -29.434 1.00 62.03 85 ARG A C 1
ATOM 659 O O . ARG A 1 85 ? 18.118 -1.129 -30.650 1.00 62.03 85 ARG A O 1
ATOM 666 N N . TYR A 1 86 ? 18.692 -0.129 -28.717 1.00 59.19 86 TYR A N 1
ATOM 667 C CA . TYR A 1 86 ? 19.614 0.854 -29.304 1.00 59.19 86 TYR A CA 1
ATOM 668 C C . TYR A 1 86 ? 21.052 0.339 -29.447 1.00 59.19 86 TYR A C 1
ATOM 670 O O . TYR A 1 86 ? 21.855 0.976 -30.114 1.00 59.19 86 TYR A O 1
ATOM 678 N N . ALA A 1 87 ? 21.373 -0.812 -28.851 1.00 59.38 87 ALA A N 1
ATOM 679 C CA . ALA A 1 87 ? 22.655 -1.497 -29.014 1.00 59.38 87 ALA A CA 1
ATOM 680 C C . ALA A 1 87 ? 22.715 -2.423 -30.254 1.00 59.38 87 ALA A C 1
ATOM 682 O O . ALA A 1 87 ? 23.583 -3.292 -30.315 1.00 59.38 87 ALA A O 1
ATOM 683 N N . ARG A 1 88 ? 21.769 -2.288 -31.195 1.00 54.25 88 ARG A N 1
ATOM 684 C CA . ARG A 1 88 ? 21.702 -3.054 -32.449 1.00 54.25 88 ARG A CA 1
ATOM 685 C C . ARG A 1 88 ? 22.245 -2.262 -33.625 1.00 54.25 88 ARG A C 1
ATOM 687 O O . ARG A 1 88 ? 21.953 -1.049 -33.676 1.00 54.25 88 ARG A O 1
#

Sequence (88 aa):
MQAQTNSSSEAEAITPANLKRTIDRIRPAMASKRLDLPSICDICGFARSTRRHQSCSKLRQQRKTEEWAALMAEKAAARAAREKRYAR

Solvent-accessible surface area (backbone atoms only — not comparable to full-atom values): 5963 Å² total; per-residue (Å²): 132,88,80,87,82,87,80,90,87,72,91,75,74,82,71,74,84,79,70,81,74,82,65,82,62,90,61,77,81,75,77,89,61,82,78,84,67,69,64,49,33,92,81,77,69,44,55,59,90,49,94,77,50,66,64,56,52,52,53,54,52,50,52,54,51,51,53,49,52,51,52,51,51,51,53,50,50,53,50,55,54,51,55,60,60,71,74,107

Secondary structure (DSSP, 8-state):
----------------TT-------SSPPPPSS-----SB-TTT-SBTTSTTTHHHHHHHHHHHHHHHHHHHHHHHHHHHHHHHHHT-

pLDDT: mean 77.01, std 17.09, range [44.12, 96.0]

Foldseek 3Di:
DDDDDDDDDDPPPPDCPDPPDPPVPPDDDDPPDDPPDDLAQPPPRHGPPDPPCPVVVVVVVVVVVVV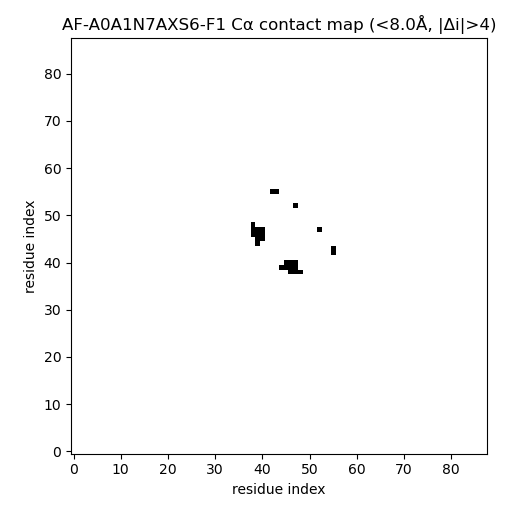VVVVVVVVVVVVVVVVVVVVD

Radius of gyration: 30.28 Å; Cα contacts (8 Å, |Δi|>4): 13; chains: 1; bounding box: 40×89×50 Å

Mean predicted aligned error: 15.78 Å